Protein AF-A0A8J4WR43-F1 (afdb_monomer_lite)

Radius of gyration: 12.96 Å; chains: 1; bounding box: 21×32×34 Å

Foldseek 3Di:
DDDPDDPDDDDAPDPQFDWDKDWDCPCVVVLKTKIWIAGPPVRDTPFIDIDSHDDVNVRVVRRD

Structure (mmCIF, N/CA/C/O backbone):
data_AF-A0A8J4WR43-F1
#
_entry.id   AF-A0A8J4WR43-F1
#
loop_
_atom_site.group_PDB
_atom_site.id
_atom_site.type_symbol
_atom_site.label_atom_id
_atom_site.label_alt_id
_atom_site.label_comp_id
_atom_site.label_asym_id
_atom_site.label_entity_id
_atom_site.label_seq_id
_atom_site.pdbx_PDB_ins_code
_atom_site.Cartn_x
_atom_site.Cartn_y
_atom_site.Cartn_z
_atom_site.occupancy
_atom_site.B_iso_or_equiv
_atom_site.auth_seq_id
_atom_site.auth_comp_id
_atom_site.auth_asym_id
_atom_site.auth_atom_id
_atom_site.pdbx_PDB_model_num
ATOM 1 N N . GLY A 1 1 ? -1.637 -22.866 11.380 1.00 47.84 1 GLY A N 1
ATOM 2 C CA . GLY A 1 1 ? -2.303 -21.569 11.158 1.00 47.84 1 GLY A CA 1
ATOM 3 C C . GLY A 1 1 ? -2.190 -21.229 9.692 1.00 47.84 1 GLY A C 1
ATOM 4 O O . GLY A 1 1 ? -1.085 -21.312 9.170 1.00 47.84 1 GLY A O 1
ATOM 5 N N . ALA A 1 2 ? -3.303 -20.959 9.012 1.00 61.88 2 ALA A N 1
ATOM 6 C CA . ALA A 1 2 ? -3.294 -20.662 7.581 1.00 61.88 2 ALA A CA 1
ATOM 7 C C . ALA A 1 2 ? -2.499 -19.373 7.310 1.00 61.88 2 ALA A C 1
ATOM 9 O O . ALA A 1 2 ? -2.705 -18.362 7.980 1.00 61.88 2 ALA A O 1
ATOM 10 N N . ARG A 1 3 ? -1.562 -19.417 6.357 1.00 63.09 3 ARG A N 1
ATOM 11 C CA . ARG A 1 3 ? -0.921 -18.210 5.827 1.00 63.09 3 ARG A CA 1
ATOM 12 C C . ARG A 1 3 ? -1.892 -17.569 4.843 1.00 63.09 3 ARG A C 1
ATOM 14 O O . ARG A 1 3 ? -2.158 -18.154 3.799 1.00 63.09 3 ARG A O 1
ATOM 21 N N . ASN A 1 4 ? -2.389 -16.381 5.167 1.00 67.75 4 ASN A N 1
ATOM 22 C CA . ASN A 1 4 ? -3.137 -15.568 4.214 1.00 67.75 4 ASN A CA 1
ATOM 23 C C . ASN A 1 4 ? -2.135 -14.987 3.211 1.00 67.75 4 ASN A C 1
ATOM 25 O O . ASN A 1 4 ? -1.436 -14.021 3.512 1.00 67.75 4 ASN A O 1
ATOM 29 N N . LEU A 1 5 ? -2.006 -15.649 2.064 1.00 70.69 5 LEU A N 1
ATOM 30 C CA . LEU A 1 5 ? -1.254 -15.151 0.917 1.00 70.69 5 LEU A CA 1
ATOM 31 C C . LEU A 1 5 ? -2.195 -14.313 0.053 1.00 70.69 5 LEU A C 1
ATOM 33 O O . LEU A 1 5 ? -3.378 -14.635 -0.043 1.00 70.69 5 LEU A O 1
ATOM 37 N N . ASN A 1 6 ? -1.672 -13.262 -0.579 1.00 68.31 6 ASN A N 1
ATOM 38 C CA . ASN A 1 6 ? -2.422 -12.569 -1.619 1.00 68.31 6 ASN A CA 1
ATOM 39 C C . ASN A 1 6 ? -2.698 -13.575 -2.757 1.00 68.31 6 ASN A C 1
ATOM 41 O O . ASN A 1 6 ? -1.732 -14.133 -3.289 1.00 68.31 6 ASN A O 1
ATOM 45 N N . PRO A 1 7 ? -3.966 -13.855 -3.114 1.00 72.62 7 PRO A N 1
ATOM 46 C CA . PRO A 1 7 ? -4.278 -14.751 -4.226 1.00 72.62 7 PRO A CA 1
ATOM 47 C C . PRO A 1 7 ? -3.894 -14.148 -5.585 1.00 72.62 7 PRO A C 1
ATOM 49 O O . PRO A 1 7 ? -3.778 -14.888 -6.561 1.00 72.62 7 PRO A O 1
ATOM 52 N N . LEU A 1 8 ? -3.686 -12.828 -5.653 1.00 72.44 8 LEU A N 1
ATOM 53 C CA . LEU A 1 8 ? -3.333 -12.118 -6.874 1.00 72.44 8 LEU A CA 1
ATOM 54 C C . LEU A 1 8 ? -1.804 -11.973 -7.001 1.00 72.44 8 LEU A C 1
ATOM 56 O O . LEU A 1 8 ? -1.164 -11.365 -6.137 1.00 72.44 8 LEU A O 1
ATOM 60 N N . PRO A 1 9 ? -1.184 -12.529 -8.058 1.00 77.00 9 PRO A N 1
ATOM 61 C CA . PRO A 1 9 ? 0.236 -12.334 -8.316 1.00 77.00 9 PRO A CA 1
ATOM 62 C C . PRO A 1 9 ? 0.525 -10.888 -8.739 1.00 77.00 9 PRO A C 1
ATOM 64 O O . PRO A 1 9 ? -0.291 -10.235 -9.384 1.00 77.00 9 PRO A O 1
ATOM 67 N N . TYR A 1 10 ? 1.725 -10.398 -8.418 1.00 79.06 10 TYR A N 1
ATOM 68 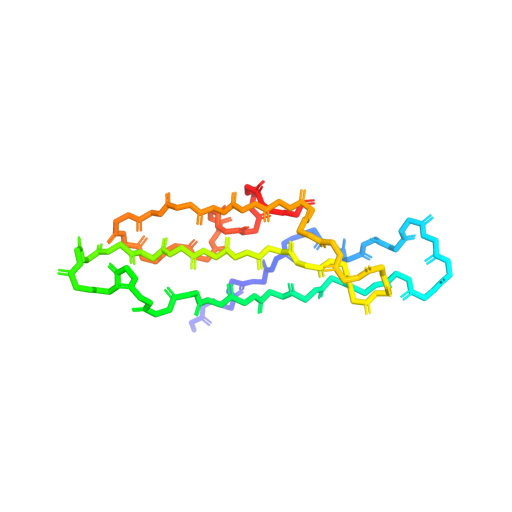C CA . TYR A 1 10 ? 2.173 -9.078 -8.863 1.00 79.06 10 TYR A CA 1
ATOM 69 C C . TYR A 1 10 ? 2.282 -9.001 -10.390 1.00 79.06 10 TYR A C 1
ATOM 71 O O . TYR A 1 10 ? 2.946 -9.836 -11.008 1.00 79.06 10 TYR A O 1
ATOM 79 N N . HIS A 1 11 ? 1.685 -7.962 -10.978 1.00 82.50 11 HIS A N 1
ATOM 80 C CA . HIS A 1 11 ? 1.814 -7.632 -12.393 1.00 82.50 11 HIS A CA 1
ATOM 81 C C . HIS A 1 1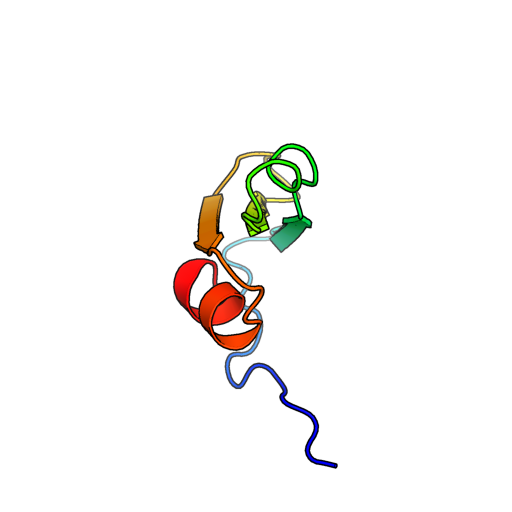1 ? 2.564 -6.305 -12.567 1.00 82.50 11 HIS A C 1
ATOM 83 O O . HIS A 1 11 ? 2.212 -5.285 -11.975 1.0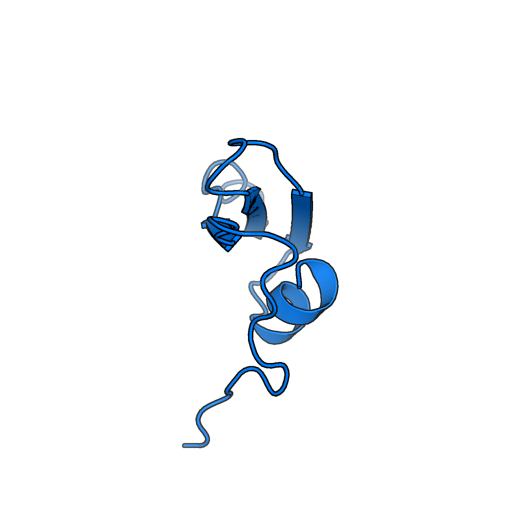0 82.50 11 HIS A O 1
ATOM 89 N N . ALA A 1 12 ? 3.621 -6.317 -13.378 1.00 84.50 12 ALA A N 1
ATOM 90 C CA . ALA A 1 12 ? 4.367 -5.116 -13.728 1.00 84.50 12 ALA A CA 1
ATOM 91 C C . ALA A 1 12 ? 3.848 -4.556 -15.057 1.00 84.50 12 ALA A C 1
ATOM 93 O O . ALA A 1 12 ? 4.018 -5.199 -16.088 1.00 84.50 12 ALA A O 1
ATOM 94 N N . GLU A 1 13 ? 3.259 -3.358 -15.041 1.00 85.44 13 GLU A N 1
ATOM 95 C CA . GLU A 1 13 ? 2.712 -2.725 -16.252 1.00 85.44 13 GLU A CA 1
ATOM 96 C C . GLU A 1 13 ? 3.795 -2.339 -17.272 1.00 85.44 13 GLU A C 1
ATOM 98 O O . GLU A 1 13 ? 3.534 -2.265 -18.471 1.00 85.44 13 GLU A O 1
ATOM 103 N N . TYR A 1 14 ? 5.025 -2.088 -16.813 1.00 86.69 14 TYR A N 1
ATOM 104 C CA . TYR A 1 14 ? 6.144 -1.686 -17.663 1.00 86.69 14 TYR A CA 1
ATOM 105 C C . TYR A 1 14 ? 7.505 -2.037 -17.036 1.00 86.69 14 TYR A C 1
ATOM 107 O O . TYR A 1 14 ? 7.611 -2.378 -15.854 1.00 86.69 14 TYR A O 1
ATOM 115 N N . MET A 1 15 ? 8.582 -1.955 -17.830 1.00 83.31 15 MET A N 1
ATOM 116 C CA . MET A 1 15 ? 9.937 -2.261 -17.358 1.00 83.31 15 MET A CA 1
ATOM 117 C C . MET A 1 15 ? 10.383 -1.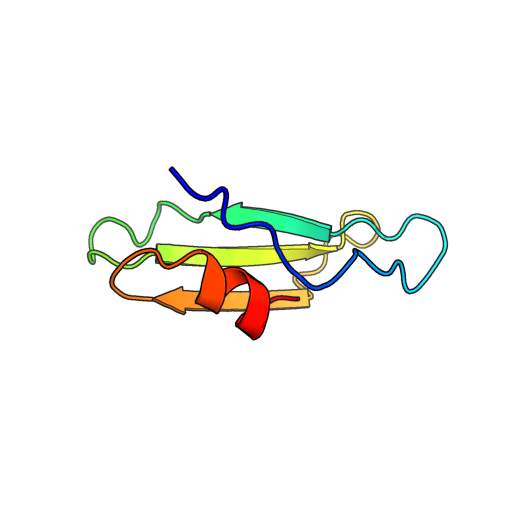314 -16.242 1.00 83.31 15 MET A C 1
ATOM 119 O O . MET A 1 15 ? 10.478 -0.106 -16.432 1.00 83.31 15 MET A O 1
ATOM 123 N N . GLY A 1 16 ? 10.709 -1.885 -15.083 1.00 82.56 16 GLY A N 1
ATOM 124 C CA . GLY A 1 16 ? 11.131 -1.125 -13.907 1.00 82.56 16 GLY A CA 1
ATOM 125 C C . GLY A 1 16 ? 9.988 -0.710 -12.983 1.00 82.56 16 GLY A C 1
ATOM 126 O O . GLY A 1 16 ? 10.288 -0.213 -11.897 1.00 82.56 16 GLY A O 1
ATOM 127 N N . HIS A 1 17 ? 8.726 -0.975 -13.352 1.00 85.31 17 HIS A N 1
ATOM 128 C CA . HIS A 1 17 ? 7.590 -0.826 -12.446 1.00 85.31 17 HIS A CA 1
ATOM 129 C C . HIS A 1 17 ? 7.847 -1.633 -11.168 1.00 85.31 17 HIS A C 1
ATOM 131 O O . HIS A 1 17 ? 8.244 -2.801 -11.218 1.00 85.31 17 HIS A O 1
ATOM 137 N N . LYS A 1 18 ? 7.673 -0.982 -10.015 1.00 87.44 18 LYS A N 1
ATOM 138 C CA . LYS A 1 18 ? 7.820 -1.590 -8.689 1.00 87.44 18 LYS A CA 1
ATOM 139 C C . LYS A 1 18 ? 6.763 -0.997 -7.783 1.00 87.44 18 LYS A C 1
ATOM 141 O O . LYS A 1 18 ? 6.789 0.201 -7.556 1.00 87.44 18 LYS A O 1
ATOM 146 N N . LEU A 1 19 ? 5.879 -1.807 -7.224 1.00 87.94 19 LEU A N 1
ATOM 147 C CA . LEU A 1 19 ? 4.897 -1.299 -6.273 1.00 87.94 19 LEU A CA 1
ATOM 148 C C . LEU A 1 19 ? 5.511 -1.250 -4.869 1.00 87.94 19 LEU A C 1
ATOM 150 O O . LEU A 1 19 ? 5.965 -2.271 -4.350 1.00 87.94 19 LEU A O 1
ATOM 154 N N . HIS A 1 20 ? 5.564 -0.063 -4.269 1.00 89.12 20 HIS A N 1
ATOM 155 C CA . HIS A 1 20 ? 6.025 0.144 -2.900 1.00 89.12 20 HIS A CA 1
ATOM 156 C C . HIS A 1 20 ? 4.846 0.524 -2.008 1.00 89.12 20 HIS A C 1
ATOM 158 O O . HIS A 1 20 ? 4.173 1.517 -2.268 1.00 89.12 20 HIS A O 1
ATOM 164 N N . PHE A 1 21 ? 4.622 -0.253 -0.951 1.00 88.50 21 PHE A N 1
ATOM 165 C CA . PHE A 1 21 ? 3.601 0.030 0.050 1.00 88.50 21 PHE A CA 1
ATOM 166 C C . PHE A 1 21 ? 4.222 0.749 1.242 1.00 88.50 21 PHE A C 1
ATOM 168 O O . PHE A 1 21 ? 5.112 0.195 1.888 1.00 88.50 21 PHE A O 1
ATOM 175 N N . ASP A 1 22 ? 3.715 1.938 1.549 1.00 88.31 22 ASP A N 1
ATOM 176 C CA . ASP A 1 22 ? 4.093 2.718 2.726 1.00 88.31 22 ASP A CA 1
ATOM 177 C C . ASP A 1 22 ? 2.903 2.834 3.685 1.00 88.31 22 ASP A C 1
ATOM 179 O O . ASP A 1 22 ? 1.785 3.147 3.272 1.00 88.31 22 ASP A O 1
ATOM 183 N N . GLN A 1 23 ? 3.127 2.557 4.971 1.00 86.44 23 GLN A N 1
ATOM 184 C CA . GLN A 1 23 ? 2.104 2.698 6.005 1.00 86.44 23 GLN A CA 1
ATOM 185 C C . GLN A 1 23 ? 2.345 4.008 6.756 1.00 86.44 23 GLN A C 1
ATOM 187 O O . GLN A 1 23 ? 3.270 4.111 7.558 1.00 86.44 23 GLN A O 1
ATOM 192 N N . ASN A 1 24 ? 1.481 4.998 6.537 1.00 82.81 24 ASN A N 1
ATOM 193 C CA . ASN A 1 24 ? 1.634 6.305 7.156 1.00 82.81 24 ASN A CA 1
ATOM 194 C C . ASN A 1 24 ? 1.212 6.267 8.634 1.00 82.81 24 ASN A C 1
ATOM 196 O O . ASN A 1 24 ? 0.032 6.124 8.963 1.00 82.81 24 ASN A O 1
ATOM 200 N N . GLU A 1 25 ? 2.173 6.462 9.534 1.00 78.81 25 GLU A N 1
ATOM 201 C CA . GLU A 1 25 ? 1.938 6.458 10.983 1.00 78.81 25 GLU A CA 1
ATOM 202 C C . GLU A 1 25 ? 1.330 7.766 11.512 1.00 78.81 25 GLU A C 1
ATOM 204 O O . GLU A 1 25 ? 0.870 7.816 12.648 1.00 78.81 25 GLU A O 1
ATOM 209 N N . LYS A 1 26 ? 1.245 8.835 10.707 1.00 84.25 26 LYS A N 1
ATOM 210 C CA . LYS A 1 26 ? 0.724 10.137 11.174 1.00 84.25 26 LYS A CA 1
ATOM 211 C C . LYS A 1 26 ? -0.743 10.086 11.605 1.00 84.25 26 LYS A C 1
ATOM 213 O O . LYS A 1 26 ? -1.150 10.839 12.484 1.00 84.25 26 LYS A O 1
ATOM 218 N N . PHE A 1 27 ? -1.536 9.194 11.012 1.00 82.62 27 PHE A N 1
ATOM 219 C CA . PHE A 1 27 ? -2.953 9.027 11.349 1.00 82.62 27 PHE A CA 1
ATOM 220 C C . PHE A 1 27 ? -3.197 8.065 12.520 1.00 82.62 27 PHE A C 1
ATOM 222 O O . PHE A 1 27 ? -4.342 7.897 12.949 1.00 82.62 27 PHE A O 1
ATOM 229 N N . VAL A 1 28 ? -2.133 7.498 13.107 1.00 81.81 28 VAL A N 1
ATOM 230 C CA . VAL A 1 28 ? -2.244 6.584 14.253 1.00 81.81 28 VAL A CA 1
ATOM 231 C C . VAL A 1 28 ? -2.924 7.249 15.452 1.00 81.81 28 VAL A C 1
ATOM 233 O O . VAL A 1 28 ? -3.677 6.595 16.171 1.00 81.81 28 VAL A O 1
ATOM 236 N N . MET A 1 29 ? -2.747 8.567 15.620 1.00 87.00 29 MET A N 1
ATOM 237 C CA . MET A 1 29 ? -3.395 9.351 16.680 1.00 87.00 29 MET A CA 1
ATOM 238 C C . MET A 1 29 ? -4.929 9.338 16.587 1.00 87.00 29 MET A C 1
ATOM 240 O O . MET A 1 29 ? -5.608 9.477 17.600 1.00 87.00 29 MET A O 1
ATOM 244 N N . PHE A 1 30 ? -5.475 9.111 15.389 1.00 86.50 30 PHE A N 1
ATOM 245 C CA . PHE A 1 30 ? -6.911 8.984 15.137 1.00 86.50 30 PHE A CA 1
ATOM 246 C C . PHE A 1 30 ? -7.376 7.527 15.089 1.00 86.50 30 PHE A C 1
ATOM 248 O O . PHE A 1 30 ? -8.519 7.267 14.727 1.00 86.50 30 PHE A O 1
ATOM 255 N N . ARG A 1 31 ? -6.505 6.570 15.448 1.00 85.06 31 ARG A N 1
ATOM 256 C CA . ARG A 1 31 ? -6.738 5.128 15.279 1.00 85.06 31 ARG A CA 1
ATOM 257 C C . ARG A 1 31 ? -7.085 4.778 13.832 1.00 85.06 31 ARG A C 1
ATOM 259 O O . ARG A 1 31 ? -7.940 3.942 13.586 1.00 85.06 31 ARG A O 1
ATOM 266 N N . VAL A 1 32 ? -6.438 5.435 12.875 1.00 88.12 32 VAL A N 1
ATOM 267 C CA . VAL A 1 32 ? -6.625 5.171 11.450 1.00 88.12 32 VAL A CA 1
ATOM 268 C C . VAL A 1 32 ? -5.316 4.653 10.873 1.00 88.12 32 VAL A C 1
ATOM 270 O O . VAL A 1 32 ? -4.245 5.207 11.108 1.00 88.12 32 VAL A O 1
ATOM 273 N N . THR A 1 33 ? -5.416 3.573 10.108 1.00 89.81 33 THR A N 1
ATOM 274 C CA . THR A 1 33 ? -4.345 3.050 9.264 1.00 89.81 33 THR A CA 1
ATOM 275 C C . THR A 1 33 ? -4.551 3.593 7.859 1.00 89.81 33 THR A C 1
ATOM 277 O O . THR A 1 33 ? -5.586 3.341 7.245 1.00 89.81 33 THR A O 1
ATOM 280 N N . ASN A 1 34 ? -3.574 4.338 7.353 1.00 91.50 34 ASN A N 1
ATOM 281 C CA . ASN A 1 34 ? -3.530 4.770 5.963 1.00 91.50 34 ASN A CA 1
ATOM 282 C C . ASN A 1 34 ? -2.329 4.097 5.291 1.00 91.50 34 ASN A C 1
ATOM 284 O O . ASN A 1 34 ? -1.217 4.136 5.824 1.00 91.50 34 ASN A O 1
ATOM 288 N N . VAL A 1 35 ? -2.574 3.447 4.159 1.00 91.75 35 VAL A N 1
ATOM 289 C CA . VAL A 1 35 ? -1.553 2.792 3.344 1.00 91.75 35 VAL A CA 1
ATOM 290 C C . VAL A 1 35 ? -1.541 3.448 1.975 1.00 91.75 35 VAL A C 1
ATOM 292 O O . VAL A 1 35 ? -2.593 3.620 1.361 1.00 91.75 35 VAL A O 1
ATOM 295 N N . LEU A 1 36 ? -0.353 3.803 1.502 1.00 92.31 36 LEU A N 1
ATOM 296 C CA . LEU A 1 36 ? -0.117 4.372 0.183 1.00 92.31 36 LEU A CA 1
ATOM 297 C C . LEU A 1 36 ? 0.607 3.344 -0.677 1.00 92.31 36 LEU A C 1
ATOM 299 O O . LEU A 1 36 ? 1.586 2.745 -0.231 1.00 92.31 36 LEU A O 1
ATOM 303 N N . ALA A 1 37 ? 0.171 3.189 -1.922 1.00 91.44 37 ALA A N 1
ATOM 304 C CA . ALA A 1 37 ? 0.991 2.574 -2.948 1.00 91.44 37 ALA A CA 1
ATOM 305 C C . ALA A 1 37 ? 1.680 3.641 -3.778 1.00 91.44 37 ALA A C 1
ATOM 307 O O . ALA A 1 37 ? 1.074 4.590 -4.281 1.00 91.44 37 ALA A O 1
ATOM 308 N N . ILE A 1 38 ? 2.977 3.444 -3.929 1.00 91.38 38 ILE A N 1
ATOM 309 C CA . ILE A 1 38 ? 3.873 4.331 -4.637 1.00 91.38 38 ILE A CA 1
ATOM 310 C C . ILE A 1 38 ? 4.520 3.518 -5.744 1.00 91.38 38 ILE A C 1
ATOM 312 O O . ILE A 1 38 ? 5.102 2.458 -5.500 1.00 91.38 38 ILE A O 1
ATOM 316 N N . ASP A 1 39 ? 4.458 4.037 -6.962 1.00 90.44 39 ASP A N 1
ATOM 317 C CA . ASP A 1 39 ? 5.255 3.505 -8.049 1.00 90.44 39 ASP A CA 1
ATOM 318 C C . ASP A 1 39 ? 6.733 3.832 -7.797 1.00 90.44 39 ASP A C 1
ATOM 320 O O . ASP A 1 39 ? 7.171 4.981 -7.769 1.00 90.44 39 ASP A O 1
ATOM 324 N N . GLY A 1 40 ? 7.524 2.790 -7.597 1.00 88.50 40 GLY A N 1
ATOM 325 C CA . GLY A 1 40 ? 8.934 2.849 -7.271 1.00 88.50 40 GLY A CA 1
ATOM 326 C C . GLY A 1 40 ? 9.800 3.442 -8.377 1.00 88.50 40 GLY A C 1
ATOM 327 O O . GLY A 1 40 ? 10.883 3.936 -8.041 1.00 88.50 40 GLY A O 1
ATOM 328 N N . PHE A 1 41 ? 9.343 3.433 -9.635 1.00 87.88 41 PHE A N 1
ATOM 329 C CA . PHE A 1 41 ? 10.044 4.053 -10.759 1.00 87.88 41 PHE A CA 1
ATOM 330 C C . PHE A 1 41 ? 9.718 5.546 -10.867 1.00 87.88 41 PHE A C 1
ATOM 332 O O . PHE A 1 41 ? 10.623 6.369 -10.741 1.00 87.88 41 PHE A O 1
ATOM 339 N N . SER A 1 42 ? 8.441 5.920 -11.019 1.00 89.44 42 SER A N 1
ATOM 340 C CA . SER A 1 42 ? 8.050 7.332 -11.179 1.00 89.44 42 SER A CA 1
ATOM 341 C C . SER A 1 42 ? 7.951 8.130 -9.871 1.00 89.44 42 SER A C 1
ATOM 343 O O . SER A 1 42 ? 7.853 9.356 -9.914 1.00 89.44 42 SER A O 1
ATOM 345 N N . LYS A 1 43 ? 7.960 7.455 -8.712 1.00 89.56 43 LYS A N 1
ATOM 346 C CA . LYS A 1 43 ? 7.708 8.006 -7.363 1.00 89.56 43 LYS A CA 1
ATOM 347 C C . LYS A 1 43 ? 6.317 8.613 -7.165 1.00 89.56 43 LYS A C 1
ATOM 349 O O . LYS A 1 43 ? 6.085 9.291 -6.166 1.00 89.56 43 LYS A O 1
ATOM 354 N N . LYS A 1 44 ? 5.382 8.371 -8.086 1.00 90.81 44 LYS A N 1
ATOM 355 C CA . LYS A 1 44 ? 3.996 8.831 -7.960 1.00 90.81 44 LYS A CA 1
ATOM 356 C C . LYS A 1 44 ? 3.207 7.924 -7.021 1.00 90.81 44 LYS A C 1
ATOM 358 O O . LYS A 1 44 ? 3.422 6.715 -6.994 1.00 90.81 44 LYS A O 1
ATOM 363 N N . ILE A 1 45 ? 2.268 8.514 -6.287 1.00 90.69 45 ILE A N 1
ATOM 364 C CA . ILE A 1 45 ? 1.242 7.763 -5.5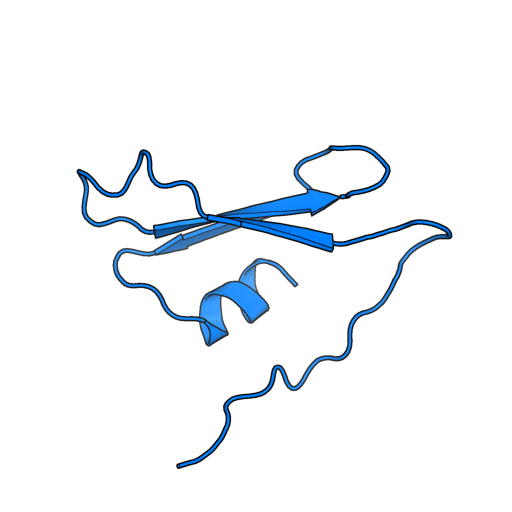57 1.00 90.69 45 ILE A CA 1
ATOM 365 C C . ILE A 1 45 ? 0.256 7.230 -6.597 1.00 90.69 45 ILE A C 1
ATOM 367 O O . ILE A 1 45 ? -0.290 8.019 -7.369 1.00 90.69 45 ILE A O 1
ATOM 371 N N . VAL A 1 46 ? 0.060 5.914 -6.632 1.00 91.12 46 VAL A N 1
ATOM 372 C CA . VAL A 1 46 ? -0.818 5.245 -7.607 1.00 91.12 46 VAL A CA 1
ATOM 373 C C . VAL A 1 46 ? -2.167 4.860 -7.006 1.00 91.12 46 VAL A C 1
ATOM 375 O O . VAL A 1 46 ? -3.179 4.915 -7.695 1.00 91.12 46 VAL A O 1
ATOM 378 N N . SER A 1 47 ? -2.207 4.554 -5.710 1.00 91.00 47 SER A N 1
ATOM 379 C CA . SER A 1 47 ? -3.433 4.202 -4.986 1.00 91.00 47 SER A CA 1
ATOM 380 C C . SER A 1 47 ? -3.230 4.364 -3.475 1.00 91.00 47 SER A C 1
ATOM 382 O O . SER A 1 47 ? -2.110 4.561 -2.992 1.00 91.00 47 SER A O 1
ATOM 384 N N . HIS A 1 48 ? -4.324 4.351 -2.713 1.00 91.56 48 HIS A N 1
ATOM 385 C CA . HIS A 1 48 ? -4.291 4.436 -1.254 1.00 91.56 48 HIS A CA 1
ATOM 386 C C . HIS A 1 48 ? -5.493 3.721 -0.636 1.00 91.56 48 HIS A C 1
ATOM 388 O O . HIS A 1 48 ? -6.559 3.676 -1.240 1.00 91.56 48 HIS A O 1
ATOM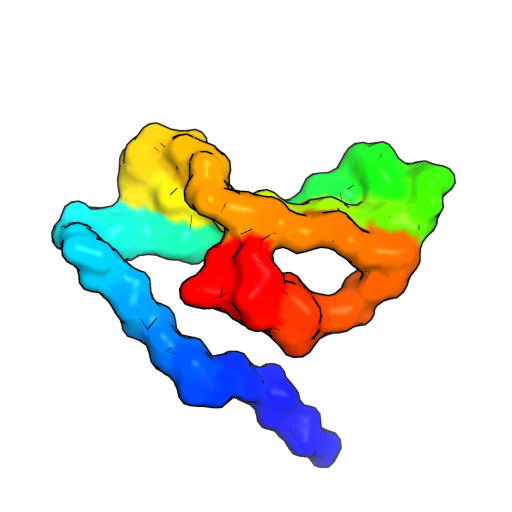 394 N N . SER A 1 49 ? -5.338 3.234 0.594 1.00 92.06 49 SER A N 1
ATOM 395 C CA . SER A 1 49 ? -6.435 2.694 1.401 1.00 92.06 49 SER A CA 1
ATOM 396 C C . SER A 1 49 ? -6.397 3.282 2.809 1.00 92.06 49 SER A C 1
ATOM 398 O O . SER A 1 49 ? -5.328 3.506 3.384 1.00 92.06 49 SER A O 1
ATOM 400 N N . THR A 1 50 ? -7.576 3.573 3.358 1.00 91.19 50 THR A N 1
ATOM 401 C CA . THR A 1 50 ? -7.747 4.148 4.697 1.00 91.19 50 THR A CA 1
ATOM 402 C C . THR A 1 50 ? -8.754 3.321 5.475 1.00 91.19 50 THR A C 1
ATOM 404 O O . THR A 1 50 ? -9.883 3.137 5.034 1.00 91.19 50 THR A O 1
ATOM 407 N N . MET A 1 51 ? -8.365 2.853 6.659 1.00 90.50 51 MET A N 1
ATOM 408 C CA . MET A 1 51 ? -9.197 1.979 7.483 1.00 90.50 51 MET A CA 1
ATOM 409 C C . MET A 1 51 ? -9.010 2.244 8.980 1.00 90.50 51 MET A C 1
ATOM 411 O O . MET A 1 51 ? -7.900 2.550 9.414 1.00 90.50 51 MET A O 1
ATOM 415 N N . PRO A 1 52 ? -10.064 2.094 9.801 1.00 88.50 52 PRO A N 1
ATOM 416 C CA . PRO A 1 52 ? -9.970 2.280 11.251 1.00 88.50 52 PRO A CA 1
ATOM 417 C C . PRO A 1 52 ? -9.201 1.146 11.954 1.00 88.50 52 PRO A C 1
ATOM 419 O O . PRO A 1 52 ? -8.611 1.337 13.009 1.00 88.50 52 PRO A O 1
ATOM 422 N N . ILE A 1 53 ? -9.185 -0.062 11.387 1.00 85.12 53 ILE A N 1
ATOM 423 C CA . ILE A 1 53 ? -8.409 -1.199 11.895 1.00 85.12 53 ILE A CA 1
ATOM 424 C C . ILE A 1 53 ? -7.707 -1.833 10.704 1.00 85.12 53 ILE A C 1
ATOM 426 O O . ILE A 1 53 ? -8.331 -2.051 9.669 1.00 85.12 53 ILE A O 1
ATOM 430 N N . LYS A 1 54 ? -6.413 -2.129 10.851 1.00 85.12 54 LYS A N 1
ATOM 431 C CA . LYS A 1 54 ? -5.609 -2.734 9.790 1.00 85.12 54 LYS A CA 1
ATOM 432 C C . LYS A 1 54 ? -6.191 -4.085 9.363 1.00 85.12 54 LYS A C 1
ATOM 434 O O . LYS A 1 54 ? -6.208 -5.032 10.147 1.00 85.12 54 LYS A O 1
ATOM 439 N N . ASN A 1 55 ? -6.588 -4.174 8.098 1.00 86.38 55 ASN A N 1
ATOM 440 C CA . ASN A 1 55 ? -6.979 -5.402 7.426 1.00 86.38 55 ASN A CA 1
ATOM 441 C C . ASN A 1 55 ? -6.133 -5.577 6.163 1.00 86.38 55 ASN A C 1
ATOM 443 O O . ASN A 1 55 ? -6.297 -4.852 5.188 1.00 86.38 55 ASN A O 1
ATOM 447 N N . ASN A 1 56 ? -5.236 -6.564 6.176 1.00 82.88 56 ASN A N 1
ATOM 448 C CA . ASN A 1 56 ? -4.341 -6.804 5.048 1.00 82.88 56 ASN A CA 1
ATOM 449 C C . ASN A 1 56 ? -5.098 -7.194 3.772 1.00 82.88 56 ASN A C 1
ATOM 451 O O . ASN A 1 56 ? -4.633 -6.846 2.698 1.00 82.88 56 ASN A O 1
ATOM 455 N N . LEU A 1 57 ? -6.243 -7.881 3.877 1.00 84.50 57 LEU A N 1
ATOM 456 C CA . LEU A 1 57 ? -7.027 -8.272 2.700 1.00 84.50 57 LEU A CA 1
ATOM 457 C C . LEU A 1 57 ? -7.579 -7.038 1.986 1.00 84.50 57 LEU A C 1
ATOM 459 O O . LEU A 1 57 ? -7.328 -6.871 0.801 1.00 84.50 57 LEU A O 1
ATOM 463 N N . SER A 1 58 ? -8.201 -6.124 2.735 1.00 84.06 58 SER A N 1
ATOM 464 C CA . SER A 1 58 ? -8.709 -4.861 2.188 1.00 84.06 58 SER A CA 1
ATOM 465 C C . SER A 1 58 ? -7.591 -3.979 1.626 1.00 84.06 58 SER A C 1
ATOM 467 O O . SER A 1 58 ? -7.772 -3.359 0.591 1.00 84.06 58 SER A O 1
ATOM 469 N N . ILE A 1 59 ? -6.401 -3.966 2.246 1.00 86.44 59 ILE A N 1
ATOM 470 C CA . ILE A 1 59 ? -5.241 -3.249 1.684 1.00 86.44 59 ILE A CA 1
ATOM 471 C C . ILE A 1 59 ? -4.866 -3.816 0.310 1.00 86.44 59 ILE A C 1
ATOM 473 O O . ILE A 1 59 ? -4.577 -3.045 -0.594 1.00 86.44 59 ILE A O 1
ATOM 477 N N . TYR A 1 60 ? -4.840 -5.140 0.144 1.00 82.94 60 TYR A N 1
ATOM 478 C CA . TYR A 1 60 ? -4.539 -5.727 -1.161 1.00 82.94 60 TYR A CA 1
ATOM 479 C C . TYR A 1 60 ? -5.665 -5.486 -2.172 1.00 82.94 60 TYR A C 1
ATOM 481 O O . TYR A 1 60 ? -5.358 -5.222 -3.318 1.00 82.94 60 TYR A O 1
ATOM 489 N N . GLU A 1 61 ? -6.935 -5.525 -1.774 1.00 82.44 61 GLU A N 1
ATOM 490 C CA . GLU A 1 61 ? -8.066 -5.279 -2.687 1.00 82.44 61 GLU A CA 1
ATOM 491 C C . GLU A 1 61 ? -8.175 -3.817 -3.149 1.00 82.44 61 GLU A C 1
ATOM 493 O O . GLU A 1 61 ? -8.495 -3.560 -4.303 1.00 82.44 61 GLU A O 1
ATOM 498 N N . ASP A 1 62 ? -7.923 -2.855 -2.259 1.00 83.06 62 ASP A N 1
ATOM 499 C CA . ASP A 1 62 ? -8.105 -1.428 -2.558 1.00 83.06 62 ASP A CA 1
ATOM 500 C C . ASP A 1 62 ? -6.919 -0.820 -3.322 1.00 83.06 62 ASP A C 1
ATOM 502 O O . ASP A 1 62 ? -7.034 0.238 -3.946 1.00 83.06 62 ASP A O 1
ATOM 506 N N . VAL A 1 63 ? -5.738 -1.424 -3.178 1.00 79.88 63 VAL A N 1
ATOM 507 C CA . VAL A 1 63 ? -4.468 -0.817 -3.591 1.00 79.88 63 VAL A CA 1
ATOM 508 C C . VAL A 1 63 ? -3.805 -1.582 -4.745 1.00 79.88 63 VAL A C 1
ATOM 510 O O . VAL A 1 63 ? -3.005 -0.978 -5.463 1.00 79.88 63 VAL A O 1
ATOM 513 N N . PHE A 1 64 ? -4.124 -2.869 -4.924 1.00 75.31 64 PHE A N 1
ATOM 514 C CA . PHE A 1 64 ? -3.554 -3.781 -5.924 1.00 75.31 64 PHE A CA 1
ATOM 515 C C . PHE A 1 64 ? -4.565 -4.095 -7.031 1.00 75.31 64 PHE A C 1
ATOM 517 O O . PHE A 1 64 ? -4.118 -4.193 -8.195 1.00 75.31 64 PHE A O 1
#

Organism: Clarias magur (NCBI:txid1594786)

Sequence (64 aa):
GARNLNPLPYHAEYMGHKLHFDQNEKFVMFRVTNVLAIDGFSKKIVSHSTMPIKNNLSIYEDVF

Secondary structure (DSSP, 8-state):
------SSPP--SSTT--EEEEEEGGGGGGT-EEEEEEETTT--EEEEEEESS--HHHHHHHH-

pLDDT: mean 83.83, std 8.33, range [47.84, 92.31]